Protein AF-A0AAN7NC12-F1 (afdb_monomer)

Organism: Mycteria americana (NCBI:txid33587)

Sequence (97 aa):
MEHIGESAWN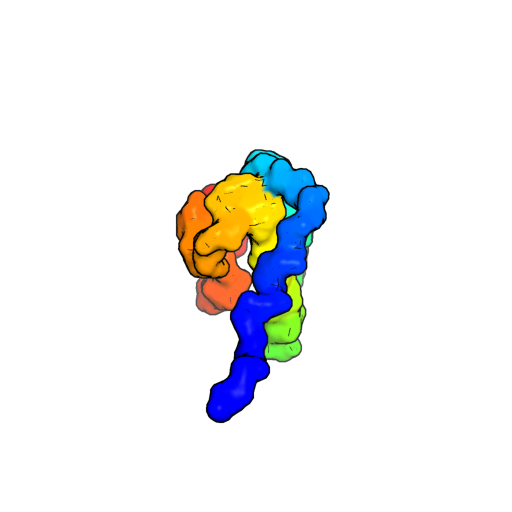REGERKSRSREVVLPLYSALVRPHLENDVQFWAPQYKREVDMLESVQQRAMEMIKGLVHLSHEERLRELGLFSLEKRRLRGESYQCI

Foldseek 3Di:
DDDDDPPPPPPPDDLQQDACVVLLVVLCVVVLCVLVPDPPCLDPVNVVVLVVNLVVVQVSLCSHPPRVPPDSVVSCVVQVHDRSVVCSVVVDSDDPD

Mean predicted aligned error: 11.11 Å

Solvent-accessible surface area (backbone atoms only — not comparable to full-atom values): 6179 Å² total; per-residue (Å²): 133,84,91,82,75,99,73,81,80,84,74,87,67,86,72,79,60,38,54,61,84,58,49,51,57,52,51,47,68,62,48,45,64,56,67,74,69,36,78,60,62,65,36,83,89,32,51,68,59,50,55,51,51,46,53,50,51,52,56,52,49,50,38,22,67,92,35,63,86,48,53,74,69,53,44,27,59,79,66,66,49,79,56,65,69,59,38,52,79,63,70,63,86,76,80,94,114

Nearest PDB structures (foldseek):
  1uk5-assembly1_A  TM=3.989E-01  e=9.789E+00  Mus musculus

Secondary structure (DSSP, 8-state):
-----S-S----S---PBPHHHHHHHHHHHHHHHHHH-GGGGSGGGHHHHHHHHHHHHHHHHTBTTTTTS-HHHHHHHTTPPPHHHHHHHT--S---

pLDDT: mean 71.87, std 16.96, range [32.97, 89.75]

Radius of gyration: 15.78 Å; Cα contacts (8 Å, |Δi|>4): 56; c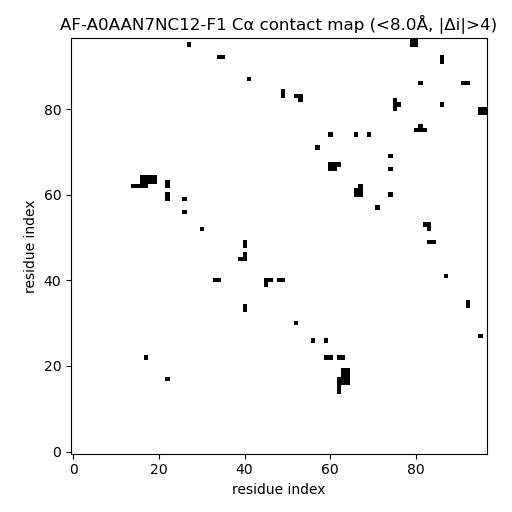hains: 1; bounding box: 38×31×44 Å

Structure (mmCIF, N/CA/C/O backbone):
data_AF-A0AAN7NC12-F1
#
_entry.id   AF-A0AAN7NC12-F1
#
loop_
_atom_site.group_PDB
_atom_site.id
_atom_site.type_symbol
_atom_site.label_atom_id
_atom_site.label_alt_id
_atom_site.label_comp_id
_atom_site.label_asym_id
_atom_site.label_entity_id
_atom_site.label_seq_id
_atom_site.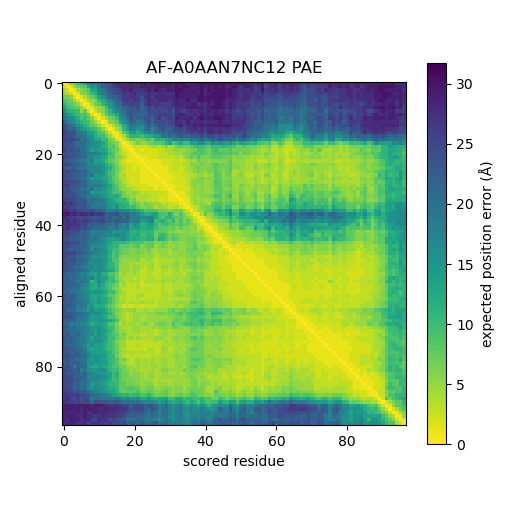pdbx_PDB_ins_code
_atom_site.Cartn_x
_atom_site.Cartn_y
_atom_site.Cartn_z
_atom_site.occupancy
_atom_site.B_iso_or_equiv
_atom_site.auth_seq_id
_atom_site.auth_comp_id
_atom_site.auth_asym_id
_atom_site.auth_atom_id
_atom_site.pdbx_PDB_model_num
ATOM 1 N N . MET A 1 1 ? 22.168 18.731 25.652 1.00 35.72 1 MET A N 1
ATOM 2 C CA . MET A 1 1 ? 22.283 18.497 24.198 1.00 35.72 1 MET A CA 1
ATOM 3 C C . MET A 1 1 ? 20.876 18.386 23.664 1.00 35.72 1 MET A C 1
ATOM 5 O O . MET A 1 1 ? 20.054 17.736 24.292 1.00 35.72 1 MET A O 1
ATOM 9 N N . GLU A 1 2 ? 20.596 19.189 22.653 1.00 32.97 2 GLU A N 1
ATOM 10 C CA . GLU A 1 2 ? 19.294 19.774 22.348 1.00 32.97 2 GLU A CA 1
ATOM 11 C C . GLU A 1 2 ? 18.219 18.766 21.926 1.00 32.97 2 GLU A C 1
ATOM 13 O O . GLU A 1 2 ? 18.469 17.796 21.216 1.00 32.97 2 GLU A O 1
ATOM 18 N N . HIS A 1 3 ? 17.002 19.064 22.383 1.00 39.00 3 HIS A N 1
ATOM 19 C CA . HIS A 1 3 ? 15.739 18.488 21.952 1.00 39.00 3 HIS A CA 1
ATOM 20 C C . HIS A 1 3 ? 15.464 18.834 20.488 1.00 39.00 3 HIS A C 1
ATOM 22 O O . HIS A 1 3 ? 15.347 20.014 20.163 1.00 39.00 3 HIS A O 1
ATOM 28 N N . ILE A 1 4 ? 15.248 17.830 19.634 1.00 41.53 4 ILE A N 1
ATOM 29 C CA . ILE A 1 4 ? 14.560 18.019 18.352 1.00 41.53 4 ILE A CA 1
ATOM 30 C C . ILE A 1 4 ? 13.664 16.801 18.069 1.00 41.53 4 ILE A C 1
ATOM 32 O O . ILE A 1 4 ? 14.124 15.777 17.577 1.00 41.53 4 ILE A O 1
ATOM 36 N N . GLY A 1 5 ? 12.362 16.950 18.340 1.00 36.66 5 GLY A N 1
ATOM 37 C CA . GLY A 1 5 ? 11.368 16.576 17.330 1.00 36.66 5 GLY A CA 1
ATOM 38 C C . GLY A 1 5 ? 10.470 15.350 17.518 1.00 36.66 5 GLY A C 1
ATOM 39 O O . GLY A 1 5 ? 10.043 14.807 16.505 1.00 36.66 5 GLY A O 1
ATOM 40 N N . GLU A 1 6 ? 10.059 14.955 18.727 1.00 39.53 6 GLU A N 1
ATOM 41 C CA . GLU A 1 6 ? 8.872 14.081 18.917 1.00 39.53 6 GLU A CA 1
ATOM 42 C C . GLU A 1 6 ? 7.532 14.834 18.707 1.00 39.53 6 GLU A C 1
ATOM 44 O O . GLU A 1 6 ? 6.539 14.605 19.390 1.00 39.53 6 GLU A O 1
ATOM 49 N N . SER A 1 7 ? 7.478 15.776 17.761 1.00 39.03 7 SER A N 1
ATOM 50 C CA . SER A 1 7 ? 6.382 16.750 17.634 1.00 39.03 7 SER A CA 1
ATOM 51 C C . SER A 1 7 ? 5.782 16.865 16.226 1.00 39.03 7 SER A C 1
ATOM 53 O O . SER A 1 7 ? 5.206 17.894 15.883 1.00 39.03 7 SER A O 1
ATOM 55 N N . ALA A 1 8 ? 5.842 15.802 15.414 1.00 38.59 8 ALA A N 1
ATOM 56 C CA . ALA A 1 8 ? 5.197 15.775 14.090 1.00 38.59 8 ALA A CA 1
ATOM 57 C C . ALA A 1 8 ? 3.957 14.862 13.978 1.00 38.59 8 ALA A C 1
ATOM 59 O O . ALA A 1 8 ? 3.317 14.850 12.926 1.00 38.59 8 ALA A O 1
ATOM 60 N N . TRP A 1 9 ? 3.574 14.134 15.035 1.00 41.91 9 TRP A N 1
ATOM 61 C CA . TRP A 1 9 ? 2.394 13.250 15.005 1.00 41.91 9 TRP A CA 1
ATOM 62 C C . TRP A 1 9 ? 1.094 13.894 15.508 1.00 41.91 9 TRP A C 1
ATOM 64 O O . TRP A 1 9 ? 0.022 13.321 15.330 1.00 41.91 9 TRP A O 1
ATOM 74 N N . ASN A 1 10 ? 1.136 15.132 16.010 1.00 44.50 10 ASN A N 1
ATOM 75 C CA . ASN A 1 10 ? -0.074 15.876 16.367 1.00 44.50 10 ASN A CA 1
ATOM 76 C C . ASN A 1 10 ? -0.689 16.573 15.147 1.00 44.50 10 ASN A C 1
ATOM 78 O O . ASN A 1 10 ? -0.681 17.795 15.018 1.00 44.50 10 ASN A O 1
ATOM 82 N N . ARG A 1 11 ? -1.278 15.768 14.259 1.00 43.41 11 ARG A N 1
ATOM 83 C CA . ARG A 1 11 ? -2.372 16.211 13.384 1.00 43.41 11 ARG A CA 1
ATOM 84 C C . ARG A 1 11 ? -3.637 15.405 13.689 1.00 43.41 11 ARG A C 1
ATOM 86 O O . ARG A 1 11 ? -4.315 14.929 12.781 1.00 43.41 11 ARG A O 1
ATOM 93 N N . GLU A 1 12 ? -3.925 15.250 14.980 1.00 46.97 12 GLU A N 1
ATOM 94 C CA . GLU A 1 12 ? -5.250 14.886 15.475 1.00 46.97 12 GLU A CA 1
ATOM 95 C C . GLU A 1 12 ? -6.154 16.105 15.254 1.00 46.97 12 GLU A C 1
ATOM 97 O O . GLU A 1 12 ? -6.114 17.099 15.973 1.00 46.97 12 GLU A O 1
ATOM 102 N N . GLY A 1 13 ? -6.878 16.059 14.147 1.00 41.25 13 GLY A N 1
ATOM 103 C CA . GLY A 1 13 ? -7.796 17.091 13.696 1.00 41.25 13 GLY A CA 1
ATOM 104 C C . GLY A 1 13 ? -8.815 16.428 12.790 1.00 41.25 13 GLY A C 1
ATOM 105 O O . GLY A 1 13 ? -8.728 16.538 1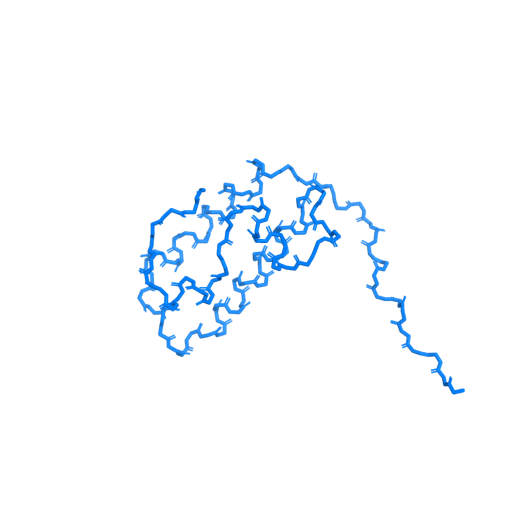1.571 1.00 41.25 13 GLY A O 1
ATOM 106 N N . GLU A 1 14 ? -9.688 15.629 13.402 1.00 45.06 14 GLU A N 1
ATOM 107 C CA . GLU A 1 14 ? -11.019 15.274 12.904 1.00 45.06 14 GLU A CA 1
ATOM 108 C C . GLU A 1 14 ? -11.107 14.936 11.401 1.00 45.06 14 GLU A C 1
ATOM 110 O O . GLU A 1 14 ? -11.953 15.433 10.657 1.00 45.06 14 GLU A O 1
ATOM 115 N N . ARG A 1 15 ? -10.250 14.033 10.910 1.00 54.03 15 ARG A N 1
ATOM 116 C CA . ARG A 1 15 ? -10.469 13.419 9.594 1.00 54.03 15 ARG A CA 1
ATOM 117 C C . ARG A 1 15 ? -11.403 12.231 9.795 1.00 54.03 15 ARG A C 1
ATOM 119 O O . ARG A 1 15 ? -10.935 11.144 10.107 1.00 54.03 15 ARG A O 1
ATOM 126 N N . LYS A 1 16 ? -12.717 12.458 9.657 1.00 51.84 16 LYS A N 1
ATOM 127 C CA . LYS A 1 16 ? -13.791 11.443 9.736 1.00 51.84 16 LYS A CA 1
ATOM 128 C C . LYS A 1 16 ? -13.301 10.089 9.191 1.00 51.84 16 LYS A C 1
ATOM 130 O O . LYS A 1 16 ? -13.155 9.931 7.978 1.00 51.84 16 LYS A O 1
ATOM 135 N N . SER A 1 17 ? -13.000 9.145 10.085 1.00 64.50 17 SER A N 1
ATOM 136 C CA . SER A 1 17 ? -12.499 7.822 9.705 1.00 64.50 17 SER A CA 1
ATOM 137 C C . SER A 1 17 ? -13.557 7.125 8.853 1.00 64.50 17 SER A C 1
ATOM 139 O O . SER A 1 17 ? -14.708 7.011 9.284 1.00 64.50 17 SER A O 1
ATOM 141 N N . ARG A 1 18 ? -13.198 6.687 7.647 1.00 79.31 18 ARG A N 1
ATOM 142 C CA . ARG A 1 18 ? -14.116 6.014 6.717 1.00 79.31 18 ARG A CA 1
ATOM 143 C C . ARG A 1 18 ? -14.043 4.502 6.933 1.00 79.31 18 ARG A C 1
ATOM 145 O O . ARG A 1 18 ? -13.021 3.986 7.382 1.00 79.31 18 ARG A O 1
ATOM 152 N N . SER A 1 19 ? -15.137 3.791 6.671 1.00 82.62 19 SER A N 1
ATOM 153 C CA . SER A 1 19 ? -15.145 2.331 6.799 1.00 82.62 19 SER A CA 1
ATOM 154 C C . SER A 1 19 ? -14.340 1.684 5.666 1.00 82.62 19 SER A C 1
ATOM 156 O O . SER A 1 19 ? -14.218 2.252 4.572 1.00 82.62 19 SER A O 1
ATOM 158 N N . ARG A 1 20 ? -13.784 0.492 5.918 1.00 84.50 20 ARG A N 1
ATOM 159 C CA . ARG A 1 20 ? -13.009 -0.260 4.913 1.00 84.50 20 ARG A CA 1
ATOM 160 C C . ARG A 1 20 ? -13.846 -0.543 3.662 1.00 84.50 20 ARG A C 1
ATOM 162 O O . ARG A 1 20 ? -13.331 -0.467 2.554 1.00 84.50 20 ARG A O 1
ATOM 169 N N . GLU A 1 21 ? -15.147 -0.763 3.838 1.00 84.88 21 GLU A N 1
ATOM 170 C CA . GLU A 1 21 ? -16.119 -1.058 2.782 1.00 84.88 21 GLU A CA 1
ATOM 171 C C . GLU A 1 21 ? -16.337 0.121 1.829 1.00 84.88 21 GLU A C 1
ATOM 173 O O . GLU A 1 21 ? -16.826 -0.076 0.725 1.00 84.88 21 GLU A O 1
ATOM 178 N N . VAL A 1 22 ? -15.976 1.343 2.229 1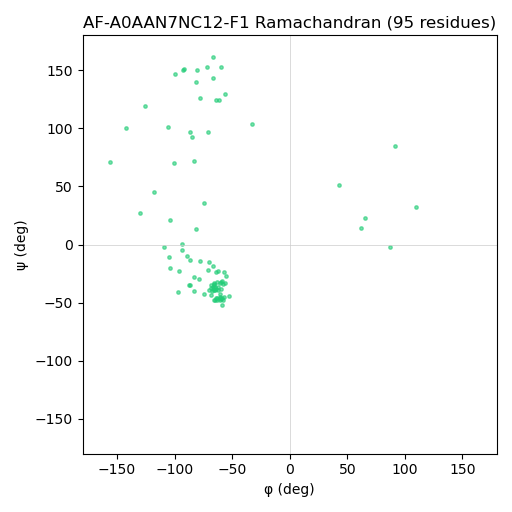.00 84.25 22 VAL A N 1
ATOM 179 C CA . VAL A 1 22 ? -16.056 2.534 1.369 1.00 84.25 22 VAL A CA 1
ATOM 180 C C . VAL A 1 22 ? -14.702 2.838 0.734 1.00 84.25 22 VAL A C 1
ATOM 182 O O . VAL A 1 22 ? -14.625 3.186 -0.442 1.00 84.25 22 VAL A O 1
ATOM 185 N N . VAL A 1 23 ? -13.621 2.708 1.506 1.00 85.38 23 VAL A N 1
ATOM 186 C CA . VAL A 1 23 ? -12.274 3.069 1.047 1.00 85.38 23 VAL A CA 1
ATOM 187 C C . VAL A 1 23 ? -11.716 2.044 0.063 1.00 85.38 23 VAL A C 1
ATOM 189 O O . VAL A 1 23 ? -11.147 2.443 -0.951 1.00 85.38 23 VAL A O 1
ATOM 192 N N . LEU A 1 24 ? -11.889 0.744 0.326 1.00 83.69 24 LEU A N 1
ATOM 193 C CA . LEU A 1 24 ? -11.326 -0.311 -0.519 1.00 83.69 24 LEU A CA 1
ATOM 194 C C . LEU A 1 24 ? -11.923 -0.325 -1.934 1.00 83.69 24 LEU A C 1
ATOM 196 O O . LEU A 1 24 ? -11.134 -0.334 -2.882 1.00 83.69 24 LEU A O 1
ATOM 200 N N . PRO A 1 25 ? -13.258 -0.263 -2.136 1.00 85.50 25 PRO A N 1
ATOM 201 C CA . PRO A 1 25 ? -13.811 -0.236 -3.488 1.00 85.50 25 PRO A CA 1
ATOM 202 C C . PRO A 1 25 ? -13.419 1.027 -4.252 1.00 85.50 25 PRO A C 1
ATOM 204 O O . PRO A 1 25 ? -13.127 0.948 -5.440 1.00 85.50 25 PRO A O 1
ATOM 207 N N . LEU A 1 26 ? -13.352 2.177 -3.572 1.00 83.56 26 LEU A N 1
ATOM 208 C CA . LEU A 1 26 ? -12.935 3.438 -4.183 1.00 83.56 26 LEU A CA 1
ATOM 209 C C . LEU A 1 26 ? -11.465 3.394 -4.620 1.00 83.56 26 LEU A C 1
ATOM 211 O O . LEU A 1 26 ? -11.147 3.754 -5.749 1.00 83.56 26 LEU A O 1
ATOM 215 N N . TYR A 1 27 ? -10.576 2.925 -3.743 1.00 82.88 27 TYR A N 1
ATOM 216 C CA . TYR A 1 27 ? -9.164 2.734 -4.066 1.00 82.88 27 TYR A CA 1
ATOM 217 C C . TYR A 1 27 ? -8.996 1.756 -5.236 1.00 82.88 27 TYR A C 1
ATOM 219 O O . TYR A 1 27 ? -8.301 2.064 -6.198 1.00 82.88 27 TYR A O 1
ATOM 227 N N . SER A 1 28 ? -9.691 0.618 -5.199 1.00 80.94 28 SER A N 1
ATOM 228 C CA . SER A 1 28 ? -9.654 -0.390 -6.262 1.00 80.94 28 SER A CA 1
ATOM 229 C C . SER A 1 28 ? -10.144 0.172 -7.603 1.00 80.94 28 SER A C 1
ATOM 231 O O . SER A 1 28 ? -9.462 0.020 -8.611 1.00 80.94 28 SER A O 1
ATOM 233 N N . ALA A 1 29 ? -11.266 0.900 -7.622 1.00 83.75 29 ALA A N 1
ATOM 234 C CA . ALA A 1 29 ? -11.813 1.508 -8.836 1.00 83.75 29 ALA A CA 1
ATOM 235 C C . ALA A 1 29 ? -10.888 2.567 -9.458 1.00 83.75 29 ALA A C 1
ATOM 237 O O . ALA A 1 29 ? -10.874 2.719 -10.676 1.00 83.75 29 ALA A O 1
ATOM 238 N N . LEU A 1 30 ? -10.119 3.286 -8.636 1.00 78.12 30 LEU A N 1
ATOM 239 C CA . LEU A 1 30 ? -9.173 4.296 -9.107 1.00 78.12 30 LEU A CA 1
ATOM 240 C C . LEU A 1 30 ? -7.838 3.687 -9.537 1.00 78.12 30 LEU A C 1
ATOM 242 O O . LEU A 1 30 ? -7.273 4.119 -10.530 1.00 78.12 30 LEU A O 1
ATOM 246 N N . VAL A 1 31 ? -7.321 2.692 -8.815 1.00 77.38 31 VAL A N 1
ATOM 247 C CA . VAL A 1 31 ? -5.977 2.146 -9.060 1.00 77.38 31 VAL A CA 1
ATOM 248 C C . VAL A 1 31 ? -5.971 1.035 -10.110 1.00 77.38 31 VAL A C 1
ATOM 250 O O . VAL A 1 31 ? -5.029 0.955 -10.896 1.00 77.38 31 VAL A O 1
ATOM 253 N N . ARG A 1 32 ? -7.017 0.201 -10.187 1.00 77.25 32 ARG A N 1
ATOM 254 C CA . ARG A 1 32 ? -7.081 -0.906 -11.160 1.00 77.25 32 ARG A CA 1
ATOM 255 C C . ARG A 1 32 ? -6.934 -0.460 -12.618 1.00 77.25 32 ARG A C 1
ATOM 257 O O . ARG A 1 32 ? -6.128 -1.079 -13.302 1.00 77.25 32 ARG A O 1
ATOM 264 N N . PRO A 1 33 ? -7.598 0.609 -13.100 1.00 74.62 33 PRO A N 1
ATOM 265 C CA . PRO A 1 33 ? -7.426 1.064 -14.481 1.00 74.62 33 PRO A CA 1
ATOM 266 C C . PRO A 1 33 ? -5.981 1.448 -14.821 1.00 74.62 33 PRO A C 1
ATOM 268 O O . PRO A 1 33 ? -5.555 1.248 -15.951 1.00 74.62 33 PRO A O 1
ATOM 271 N N . HIS A 1 34 ? -5.221 1.960 -13.848 1.00 72.31 34 HIS A N 1
ATOM 272 C CA . HIS A 1 34 ? -3.819 2.338 -14.038 1.00 72.31 34 HIS A CA 1
ATOM 273 C C . HIS A 1 34 ? -2.867 1.134 -14.013 1.00 72.31 34 HIS A C 1
ATOM 275 O O . HIS A 1 34 ? -1.841 1.156 -14.681 1.00 72.31 34 HIS A O 1
ATOM 281 N N . LEU A 1 35 ? -3.204 0.075 -13.271 1.00 68.94 35 LEU A N 1
ATOM 282 C CA . LEU A 1 35 ? -2.386 -1.142 -13.190 1.00 68.94 35 LEU A CA 1
ATOM 283 C C . LEU A 1 35 ? -2.696 -2.161 -14.298 1.00 68.94 35 LEU A C 1
ATOM 285 O O . LEU A 1 35 ? -1.800 -2.873 -14.743 1.00 68.94 35 LEU A O 1
ATOM 289 N N . GLU A 1 36 ? -3.962 -2.273 -14.712 1.00 67.81 36 GLU A N 1
ATOM 290 C CA . GLU A 1 36 ? -4.417 -3.268 -15.696 1.00 67.81 36 GLU A CA 1
ATOM 291 C C . GLU A 1 36 ? -4.186 -2.809 -17.146 1.00 67.81 36 GLU A C 1
ATOM 293 O O . GLU A 1 36 ? -4.017 -3.654 -18.022 1.00 67.81 36 GLU A O 1
ATOM 298 N N . ASN A 1 37 ? -4.171 -1.496 -17.413 1.00 61.84 37 ASN A N 1
ATOM 299 C CA . ASN A 1 37 ? -4.195 -0.966 -18.782 1.00 61.84 37 ASN A CA 1
ATOM 300 C C . ASN A 1 37 ? -2.833 -0.442 -19.281 1.00 61.84 37 ASN A C 1
ATOM 302 O O . ASN A 1 37 ? -2.612 -0.381 -20.488 1.00 61.84 37 ASN A O 1
ATOM 306 N N . ASP A 1 38 ? -1.892 -0.114 -18.386 1.00 62.88 38 ASP A N 1
ATOM 307 C CA . ASP A 1 38 ? -0.605 0.469 -18.779 1.00 62.88 38 ASP A CA 1
ATOM 308 C C . ASP A 1 38 ? 0.559 -0.523 -18.673 1.00 62.88 38 ASP A C 1
ATOM 310 O O . ASP A 1 38 ? 1.173 -0.709 -17.623 1.00 62.88 38 ASP A O 1
ATOM 314 N N . VAL A 1 39 ? 0.959 -1.083 -19.822 1.00 60.12 39 VAL A N 1
ATOM 315 C CA . VAL A 1 39 ? 2.243 -1.800 -19.974 1.00 60.12 39 VAL A CA 1
ATOM 316 C C . VAL A 1 39 ? 3.441 -0.906 -19.608 1.00 60.12 39 VAL A C 1
ATOM 318 O O . VAL A 1 39 ? 4.501 -1.401 -19.228 1.00 60.12 39 VAL A O 1
ATOM 321 N N . GLN A 1 40 ? 3.262 0.418 -19.686 1.00 61.75 40 GLN A N 1
ATOM 322 C CA . GLN A 1 40 ? 4.238 1.412 -19.251 1.00 61.75 40 GLN A CA 1
ATOM 323 C C . GLN A 1 40 ? 4.479 1.348 -17.741 1.00 61.75 40 GLN A C 1
ATOM 325 O O . GLN A 1 40 ? 5.628 1.406 -17.325 1.00 61.75 40 GLN A O 1
ATOM 330 N N . PHE A 1 41 ? 3.453 1.119 -16.919 1.00 62.09 41 PHE A N 1
ATOM 331 C CA . PHE A 1 41 ? 3.581 1.132 -15.456 1.00 62.09 41 PHE A CA 1
ATOM 332 C C . PHE A 1 41 ? 4.541 0.060 -14.912 1.00 62.09 41 PHE A C 1
ATOM 334 O O . PHE A 1 41 ? 5.107 0.186 -13.827 1.00 62.09 41 PHE A O 1
ATOM 341 N N . TRP A 1 42 ? 4.759 -1.000 -15.690 1.00 67.06 42 TRP A N 1
ATOM 342 C CA . TRP A 1 42 ? 5.665 -2.089 -15.341 1.00 67.06 42 TRP A CA 1
ATOM 343 C C . TRP A 1 42 ? 7.107 -1.869 -15.807 1.00 67.06 42 TRP A C 1
ATOM 345 O O . TRP A 1 42 ? 8.009 -2.608 -15.397 1.00 67.06 42 TRP A O 1
ATOM 355 N N . ALA A 1 43 ? 7.345 -0.852 -16.633 1.00 72.81 43 ALA A N 1
ATOM 356 C CA . ALA A 1 43 ? 8.662 -0.559 -17.158 1.00 72.81 43 ALA A CA 1
ATOM 357 C C . ALA A 1 43 ? 9.500 0.239 -16.128 1.00 72.81 43 ALA A C 1
ATOM 359 O O . ALA A 1 43 ? 8.970 1.129 -15.457 1.00 72.81 43 ALA A O 1
ATOM 360 N N . PRO A 1 44 ? 10.811 -0.045 -15.976 1.00 69.69 44 PRO A N 1
ATOM 361 C CA . PRO A 1 44 ? 11.649 0.540 -14.919 1.00 69.69 44 PRO A CA 1
ATOM 362 C C . PRO A 1 44 ? 11.662 2.074 -14.873 1.00 69.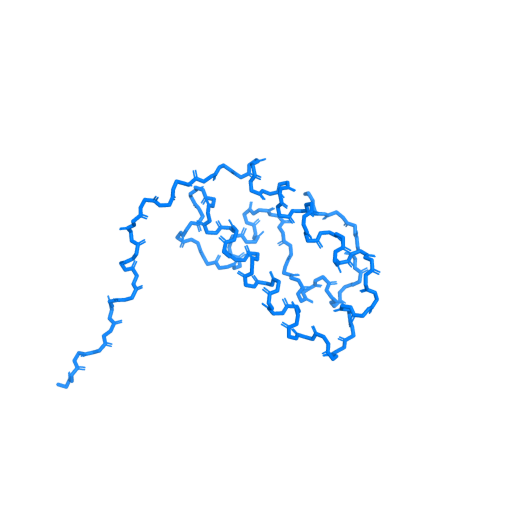69 44 PRO A C 1
ATOM 364 O O . PRO A 1 44 ? 11.888 2.662 -13.817 1.00 69.69 44 PRO A O 1
ATOM 367 N N . GLN A 1 45 ? 11.420 2.722 -16.013 1.00 76.00 45 GLN A N 1
ATOM 368 C CA . GLN A 1 45 ? 11.398 4.173 -16.150 1.00 76.00 45 GLN A CA 1
ATOM 369 C C . GLN A 1 45 ? 10.201 4.851 -15.461 1.00 76.00 45 GLN A C 1
ATOM 371 O O . GLN A 1 45 ? 10.274 6.053 -15.229 1.00 76.00 45 GLN A O 1
ATOM 376 N N . TYR A 1 46 ? 9.159 4.100 -15.079 1.00 73.38 46 TYR A N 1
ATOM 377 C CA . TYR A 1 46 ? 7.963 4.625 -14.402 1.00 73.38 46 TYR A CA 1
ATOM 378 C C . TYR A 1 46 ? 7.919 4.318 -12.896 1.00 73.38 46 TYR A C 1
ATOM 380 O O . TYR A 1 46 ? 6.869 4.328 -12.252 1.00 73.38 46 TYR A O 1
ATOM 388 N N . LYS A 1 47 ? 9.079 4.029 -12.292 1.00 77.69 47 LYS A N 1
ATOM 389 C CA . LYS A 1 47 ? 9.185 3.761 -10.849 1.00 77.69 47 LYS A CA 1
ATOM 390 C C . LYS A 1 47 ? 8.631 4.912 -9.996 1.00 77.69 47 LYS A C 1
ATOM 392 O O . LYS A 1 47 ? 8.059 4.678 -8.938 1.00 77.69 47 LYS A O 1
ATOM 397 N N . ARG A 1 48 ? 8.768 6.158 -10.459 1.00 81.25 48 ARG A N 1
ATOM 398 C CA . ARG A 1 48 ? 8.295 7.339 -9.725 1.00 81.25 48 ARG A CA 1
ATOM 399 C C . ARG A 1 48 ? 6.769 7.379 -9.628 1.00 81.25 48 ARG A C 1
ATOM 401 O O . ARG A 1 48 ? 6.225 7.807 -8.613 1.00 81.25 48 ARG A O 1
ATOM 408 N N . GLU A 1 49 ? 6.086 6.939 -10.672 1.00 79.69 49 GLU A N 1
ATOM 409 C CA . GLU A 1 49 ? 4.636 6.831 -10.743 1.00 79.69 49 GLU A CA 1
ATOM 410 C C . GLU A 1 49 ? 4.138 5.708 -9.822 1.00 79.69 49 GLU A C 1
ATOM 412 O O . GLU A 1 49 ? 3.151 5.899 -9.110 1.00 79.69 49 GLU A O 1
ATOM 417 N N . VAL A 1 50 ? 4.869 4.586 -9.754 1.00 78.94 50 VAL A N 1
ATOM 418 C CA . VAL A 1 50 ? 4.632 3.500 -8.782 1.00 78.94 50 VAL A CA 1
ATOM 419 C C . VAL A 1 50 ? 4.739 4.028 -7.349 1.00 78.94 50 VAL A C 1
ATOM 421 O O . VAL A 1 50 ? 3.789 3.884 -6.580 1.00 78.94 50 VAL A O 1
ATOM 424 N N . ASP A 1 51 ? 5.832 4.718 -7.012 1.00 83.88 51 ASP A N 1
ATOM 425 C CA . ASP A 1 51 ? 6.048 5.300 -5.679 1.00 83.88 51 ASP A CA 1
ATOM 426 C C . ASP A 1 51 ? 4.949 6.322 -5.320 1.00 83.88 51 ASP A C 1
ATOM 428 O O . ASP A 1 51 ? 4.465 6.390 -4.184 1.00 83.88 51 ASP A O 1
ATOM 432 N N . MET A 1 52 ? 4.503 7.114 -6.302 1.00 84.62 52 MET A N 1
ATOM 433 C CA . MET A 1 52 ? 3.406 8.062 -6.119 1.00 84.62 52 MET A CA 1
ATOM 434 C C . MET A 1 52 ? 2.088 7.341 -5.809 1.00 84.62 52 MET A C 1
ATOM 436 O O . MET A 1 52 ? 1.400 7.731 -4.860 1.00 84.62 52 MET A O 1
ATOM 440 N N . LEU A 1 53 ? 1.739 6.287 -6.551 1.00 83.56 53 LEU A N 1
ATOM 441 C CA . LEU A 1 53 ? 0.537 5.494 -6.278 1.00 83.56 53 LEU A CA 1
ATOM 442 C C . LEU A 1 53 ? 0.622 4.748 -4.938 1.00 83.56 53 LEU A C 1
ATOM 444 O O . LEU A 1 53 ? -0.388 4.646 -4.240 1.00 83.56 53 LEU A O 1
ATOM 448 N N . GLU A 1 54 ? 1.808 4.300 -4.529 1.00 86.25 54 GLU A N 1
ATOM 449 C CA . GLU A 1 54 ? 2.035 3.655 -3.230 1.00 86.25 54 GLU A CA 1
ATOM 450 C C . GLU A 1 54 ? 1.776 4.648 -2.079 1.00 86.25 54 GLU A C 1
ATOM 452 O O . GLU A 1 54 ? 1.108 4.329 -1.094 1.00 86.25 54 GLU A O 1
ATOM 457 N N . SER A 1 55 ? 2.170 5.915 -2.248 1.00 86.56 55 SER A N 1
ATOM 458 C CA . SER A 1 55 ? 1.856 6.972 -1.276 1.00 86.56 55 SER A CA 1
ATOM 459 C C . SER A 1 55 ? 0.349 7.272 -1.176 1.00 86.56 55 SER A C 1
ATOM 461 O O . SER A 1 55 ? -0.170 7.565 -0.093 1.00 86.56 55 SER A O 1
ATOM 463 N N . VAL A 1 56 ? -0.380 7.181 -2.296 1.00 85.81 56 VAL A N 1
ATOM 464 C CA . VAL A 1 56 ? -1.845 7.328 -2.331 1.00 85.81 56 VAL A CA 1
ATOM 465 C C . VAL A 1 56 ? -2.506 6.147 -1.627 1.00 85.81 56 VAL A C 1
ATOM 467 O O . VAL A 1 56 ? -3.411 6.344 -0.816 1.00 85.81 56 VAL A O 1
ATOM 470 N N . GLN A 1 57 ? -2.017 4.936 -1.886 1.00 85.38 57 GLN A N 1
ATOM 471 C CA . GLN A 1 57 ? -2.449 3.709 -1.232 1.00 85.38 57 GLN A CA 1
ATOM 472 C C . GLN A 1 57 ? -2.275 3.792 0.294 1.00 85.38 57 GLN A C 1
ATOM 474 O O . GLN A 1 57 ? -3.225 3.537 1.036 1.00 85.38 57 GLN A O 1
ATOM 479 N N . GLN A 1 58 ? -1.112 4.236 0.774 1.00 87.12 58 GLN A N 1
ATOM 480 C CA . GLN A 1 58 ? -0.849 4.408 2.204 1.00 87.12 58 GLN A CA 1
ATOM 481 C C . GLN A 1 58 ? -1.808 5.417 2.850 1.00 87.12 58 GLN A C 1
ATOM 483 O O . GLN A 1 58 ? -2.427 5.116 3.873 1.00 87.12 58 GLN A O 1
ATOM 488 N N . ARG A 1 59 ? -1.996 6.587 2.225 1.00 86.94 59 ARG A N 1
ATOM 489 C CA . ARG A 1 59 ? -2.935 7.615 2.707 1.00 86.94 59 ARG A CA 1
ATOM 490 C C . ARG A 1 59 ? -4.378 7.124 2.721 1.00 86.94 59 ARG A C 1
ATOM 492 O O . ARG A 1 59 ? -5.130 7.487 3.620 1.00 86.94 59 ARG A O 1
ATOM 499 N N . ALA A 1 60 ? -4.778 6.307 1.747 1.00 85.31 60 ALA A N 1
ATOM 500 C CA . ALA A 1 60 ? -6.104 5.703 1.726 1.00 85.31 60 ALA A CA 1
ATOM 501 C C . ALA A 1 60 ? -6.311 4.777 2.929 1.00 85.31 60 ALA A C 1
ATOM 503 O O . ALA A 1 60 ? -7.317 4.904 3.625 1.00 85.31 60 ALA A O 1
ATOM 504 N N . MET A 1 61 ? -5.337 3.917 3.233 1.00 86.56 61 MET A N 1
ATOM 505 C CA . MET A 1 61 ? -5.410 3.024 4.392 1.00 86.56 61 MET A CA 1
ATOM 506 C C . MET A 1 61 ? -5.402 3.773 5.727 1.00 86.56 61 MET A C 1
ATOM 508 O O . MET A 1 61 ? -6.087 3.359 6.654 1.00 86.56 61 MET A O 1
ATOM 512 N N . GLU A 1 62 ? -4.709 4.910 5.822 1.00 85.62 62 GLU A N 1
ATOM 513 C CA . GLU A 1 62 ? -4.748 5.777 7.013 1.00 85.62 62 GLU A CA 1
ATOM 514 C C . GLU A 1 62 ? -6.131 6.372 7.283 1.00 85.62 62 GLU A C 1
ATOM 516 O O . GLU A 1 62 ? -6.443 6.721 8.421 1.00 85.62 62 GLU A O 1
ATOM 521 N N . MET A 1 63 ? -6.980 6.483 6.257 1.00 83.88 63 MET A N 1
ATOM 522 C CA . MET A 1 63 ? -8.363 6.928 6.431 1.00 83.88 63 MET A CA 1
ATOM 523 C C . MET A 1 63 ? -9.280 5.834 6.983 1.00 83.88 63 MET A C 1
ATOM 525 O O . MET A 1 63 ? -10.396 6.154 7.403 1.00 83.88 63 MET A O 1
ATOM 529 N N . ILE A 1 64 ? -8.852 4.567 6.972 1.00 86.19 64 ILE A N 1
ATOM 530 C CA . ILE A 1 64 ? -9.650 3.447 7.470 1.00 86.19 64 ILE A CA 1
ATOM 531 C C . ILE A 1 64 ? -9.581 3.427 8.996 1.00 86.19 64 ILE A C 1
ATOM 533 O O . ILE A 1 64 ? -8.506 3.397 9.603 1.00 86.19 64 ILE A O 1
ATOM 537 N N . LYS A 1 65 ? -10.756 3.428 9.633 1.00 85.75 65 LYS A N 1
ATOM 538 C CA . LYS A 1 65 ? -10.855 3.345 11.094 1.00 85.75 65 LYS A CA 1
ATOM 539 C C . LYS A 1 65 ? -10.134 2.093 11.603 1.00 85.75 65 LYS A C 1
ATOM 541 O O . LYS A 1 65 ? -10.400 0.996 11.128 1.00 85.75 65 LYS A O 1
ATOM 546 N N . GLY A 1 66 ? -9.261 2.265 12.593 1.00 85.62 66 GLY A N 1
ATOM 547 C CA . GLY A 1 66 ? -8.533 1.157 13.214 1.00 85.62 66 GLY A CA 1
ATOM 548 C C . GLY A 1 66 ? -7.229 0.768 12.518 1.00 85.62 66 GLY A C 1
ATOM 549 O O . GLY A 1 66 ? -6.529 -0.074 13.053 1.00 85.62 66 GLY A O 1
ATOM 550 N N . LEU A 1 67 ? -6.851 1.397 11.398 1.00 87.06 67 LEU A N 1
ATOM 551 C CA . LEU A 1 67 ? -5.583 1.094 10.715 1.00 87.06 67 LEU A CA 1
ATOM 552 C C . LEU A 1 67 ? -4.493 2.153 10.920 1.00 87.06 67 LEU A C 1
ATOM 554 O O . LEU A 1 67 ? -3.335 1.917 10.585 1.00 87.06 67 LEU A O 1
ATOM 558 N N . VAL A 1 68 ? -4.829 3.315 11.490 1.00 85.00 68 VAL A N 1
ATOM 559 C CA . VAL A 1 68 ? -3.897 4.451 11.631 1.00 85.00 68 VAL A CA 1
ATOM 560 C C . VAL A 1 68 ? -2.635 4.115 12.439 1.00 85.00 68 VAL A C 1
ATOM 562 O O . VAL A 1 68 ? -1.569 4.636 12.137 1.00 85.00 68 VAL A O 1
ATOM 565 N N . HIS A 1 69 ? -2.727 3.207 13.412 1.00 85.50 69 HIS A N 1
ATOM 566 C CA . HIS A 1 69 ? -1.610 2.828 14.285 1.00 85.50 69 HIS A CA 1
ATOM 567 C C . HIS A 1 69 ? -0.729 1.709 13.711 1.00 85.50 69 HIS A C 1
ATOM 569 O O . HIS A 1 69 ? 0.355 1.464 14.229 1.00 85.50 69 HIS A O 1
ATOM 575 N N . LEU A 1 70 ? -1.187 1.028 12.659 1.00 88.81 70 LEU A N 1
ATOM 576 C CA . LEU A 1 70 ? -0.449 -0.060 12.025 1.00 88.81 70 LEU A CA 1
ATOM 577 C C . LEU A 1 70 ? 0.615 0.493 11.074 1.00 88.81 70 LEU A C 1
ATOM 579 O O . LEU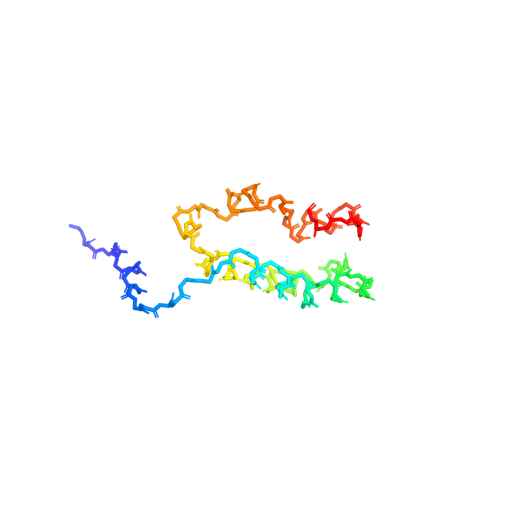 A 1 70 ? 0.422 1.544 10.457 1.00 88.81 70 LEU A O 1
ATOM 583 N N . SER A 1 71 ? 1.718 -0.233 10.905 1.00 89.50 71 SER A N 1
ATOM 584 C CA . SER A 1 71 ? 2.700 0.058 9.856 1.00 89.50 71 SER A CA 1
ATOM 585 C C . SER A 1 71 ? 2.114 -0.182 8.459 1.00 89.50 71 SER A C 1
ATOM 587 O O . SER A 1 71 ? 1.126 -0.896 8.292 1.00 89.50 71 SER A O 1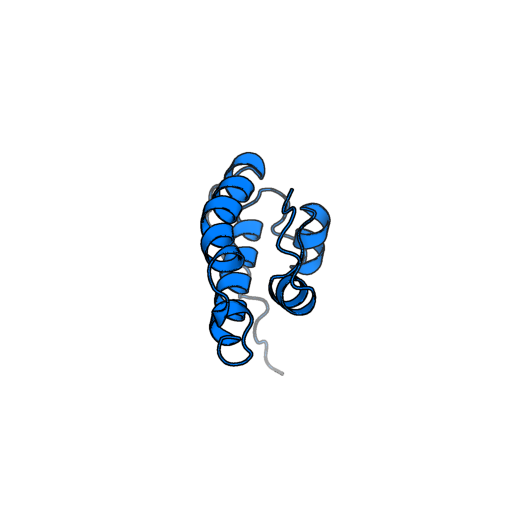
ATOM 589 N N . HIS A 1 72 ? 2.736 0.386 7.421 1.00 84.94 72 HIS A N 1
ATOM 590 C CA . HIS A 1 72 ? 2.287 0.200 6.035 1.00 84.94 72 HIS A CA 1
ATOM 591 C C . HIS A 1 72 ? 2.139 -1.285 5.656 1.00 84.94 72 HIS A C 1
ATOM 593 O O . HIS A 1 72 ? 1.118 -1.679 5.095 1.00 84.94 72 HIS A O 1
ATOM 599 N N . GLU A 1 73 ? 3.112 -2.123 6.020 1.00 86.81 73 GLU A N 1
ATOM 600 C CA . GLU A 1 73 ? 3.048 -3.554 5.725 1.00 86.81 73 GLU A CA 1
ATOM 601 C C . GLU A 1 73 ? 1.959 -4.295 6.509 1.00 86.81 73 GLU A C 1
ATOM 603 O O . GLU A 1 73 ? 1.334 -5.210 5.978 1.00 86.81 73 GLU A O 1
ATOM 608 N N . GLU A 1 74 ? 1.723 -3.926 7.769 1.00 89.75 74 GLU A N 1
ATOM 609 C CA . GLU A 1 74 ? 0.654 -4.522 8.577 1.00 89.75 74 GLU A CA 1
ATOM 610 C C . GLU A 1 74 ? -0.721 -4.148 8.034 1.00 89.75 74 GLU A C 1
ATOM 612 O O . GLU A 1 74 ? -1.582 -5.016 7.937 1.00 89.75 74 GLU A O 1
ATOM 617 N N . ARG A 1 75 ? -0.910 -2.899 7.586 1.00 89.69 75 ARG A N 1
ATOM 618 C CA . ARG A 1 75 ? -2.149 -2.470 6.917 1.00 89.69 75 ARG A CA 1
ATOM 619 C C . ARG A 1 75 ? -2.398 -3.268 5.637 1.00 89.69 75 ARG A C 1
ATOM 621 O O . ARG A 1 75 ? -3.525 -3.685 5.394 1.00 89.69 75 ARG A O 1
ATOM 628 N N . LEU A 1 76 ? -1.355 -3.504 4.837 1.00 87.94 76 LEU A N 1
ATOM 629 C CA . LEU A 1 76 ? -1.441 -4.342 3.638 1.00 87.94 76 LEU A CA 1
ATOM 630 C C . LEU A 1 76 ? -1.864 -5.775 3.981 1.00 87.94 76 LEU A C 1
ATOM 632 O O . LEU A 1 76 ? -2.762 -6.310 3.335 1.00 87.94 76 LEU A O 1
ATOM 636 N N . ARG A 1 77 ? -1.264 -6.373 5.018 1.00 89.00 77 ARG A N 1
ATOM 637 C CA . ARG A 1 77 ? -1.611 -7.723 5.492 1.00 89.00 77 ARG A CA 1
ATOM 638 C C . ARG A 1 77 ? -3.051 -7.809 6.002 1.00 89.00 77 ARG A C 1
ATOM 640 O O . ARG A 1 77 ? -3.772 -8.706 5.580 1.00 89.00 77 ARG A O 1
ATOM 647 N N . GLU A 1 78 ? -3.473 -6.864 6.839 1.00 88.69 78 GLU A N 1
ATOM 648 C CA . GLU A 1 78 ? -4.827 -6.802 7.413 1.00 88.69 78 GLU A CA 1
ATOM 649 C C . GLU A 1 78 ? -5.912 -6.670 6.332 1.00 88.69 78 GLU A C 1
ATOM 651 O O . GLU A 1 78 ? -7.019 -7.188 6.467 1.00 88.69 78 GLU A O 1
ATOM 656 N N . LEU A 1 79 ? -5.583 -5.987 5.233 1.00 85.81 79 LEU A N 1
ATOM 657 C CA . LEU A 1 79 ? -6.485 -5.762 4.105 1.00 85.81 79 LEU A CA 1
ATOM 658 C C . LEU A 1 79 ? -6.347 -6.799 2.979 1.00 85.81 79 LEU A C 1
ATOM 660 O O . LEU A 1 79 ? -7.029 -6.660 1.968 1.00 85.81 79 LEU A O 1
ATOM 664 N N . GLY A 1 80 ? -5.465 -7.798 3.109 1.00 86.50 80 GLY A N 1
ATOM 665 C CA . GLY A 1 80 ? -5.225 -8.794 2.056 1.00 86.50 80 GLY A CA 1
ATOM 666 C C . GLY A 1 80 ? -4.603 -8.219 0.775 1.00 86.50 80 GLY A C 1
ATOM 667 O O . GLY A 1 80 ? -4.742 -8.791 -0.303 1.00 86.50 80 GLY A O 1
ATOM 668 N N . LEU A 1 81 ? -3.9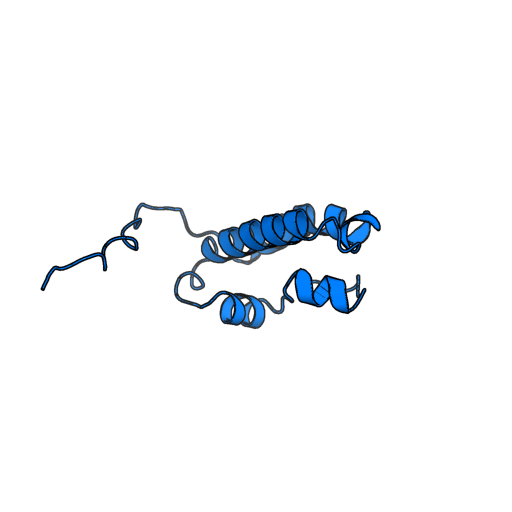20 -7.074 0.860 1.00 83.69 81 LEU A N 1
ATOM 669 C CA . LEU A 1 81 ? -3.362 -6.355 -0.284 1.00 83.69 81 LEU A CA 1
ATOM 670 C C . LEU A 1 81 ? -1.859 -6.617 -0.454 1.00 83.69 81 LEU A C 1
ATOM 672 O O . LEU A 1 81 ? -1.100 -6.695 0.508 1.00 83.69 81 LEU A O 1
ATOM 676 N N . PHE A 1 82 ? -1.396 -6.639 -1.704 1.00 82.69 82 PHE A N 1
ATOM 677 C CA . PHE A 1 82 ? 0.032 -6.534 -2.033 1.00 82.69 82 PHE A CA 1
ATOM 678 C C . PHE A 1 82 ? 0.450 -5.084 -2.304 1.00 82.69 82 PHE A C 1
ATOM 680 O O . PHE A 1 82 ? -0.360 -4.313 -2.832 1.00 82.69 82 PHE A O 1
ATOM 687 N N . SER A 1 83 ? 1.716 -4.756 -2.013 1.00 83.44 83 SER A N 1
ATOM 688 C CA . SER A 1 83 ? 2.363 -3.516 -2.466 1.00 83.44 83 SER A CA 1
ATOM 689 C C . SER A 1 83 ? 2.390 -3.435 -3.990 1.00 83.44 83 SER A C 1
ATOM 691 O O . SER A 1 83 ? 2.410 -4.466 -4.676 1.00 83.44 83 SER A O 1
ATOM 693 N N . LEU A 1 84 ? 2.402 -2.218 -4.531 1.00 81.50 84 LEU A N 1
ATOM 694 C CA . LEU A 1 84 ? 2.392 -2.011 -5.983 1.00 81.50 84 LEU A CA 1
ATOM 695 C C . LEU A 1 84 ? 3.685 -2.509 -6.620 1.00 81.50 84 LEU A C 1
ATOM 697 O O . LEU A 1 84 ? 3.644 -3.172 -7.656 1.00 81.50 84 LEU A O 1
ATOM 701 N N . GLU A 1 85 ? 4.814 -2.310 -5.943 1.00 79.94 85 GLU A N 1
ATOM 702 C CA . GLU A 1 85 ? 6.104 -2.842 -6.382 1.00 79.94 85 GLU A CA 1
ATOM 703 C C . GLU A 1 85 ? 6.116 -4.381 -6.430 1.00 79.94 85 GLU A C 1
ATOM 705 O O . GLU A 1 85 ? 6.634 -4.988 -7.369 1.00 79.94 85 GLU A O 1
ATOM 710 N N . LYS A 1 86 ? 5.480 -5.053 -5.459 1.00 79.00 86 LYS A N 1
ATOM 711 C CA . LYS A 1 86 ? 5.372 -6.520 -5.470 1.00 79.00 86 LYS A CA 1
ATOM 712 C C . LYS A 1 86 ? 4.468 -7.016 -6.599 1.00 79.00 86 LYS A C 1
ATOM 714 O O . LYS A 1 86 ? 4.765 -8.056 -7.185 1.00 79.00 86 LYS A O 1
ATOM 719 N N . ARG A 1 87 ? 3.404 -6.276 -6.934 1.00 76.81 87 ARG A N 1
ATOM 720 C CA . ARG A 1 87 ? 2.553 -6.569 -8.103 1.00 76.81 87 ARG A CA 1
ATOM 721 C C . ARG A 1 87 ? 3.328 -6.393 -9.411 1.00 76.81 87 ARG A C 1
ATOM 723 O O . ARG A 1 87 ? 3.226 -7.256 -10.279 1.00 76.81 87 ARG A O 1
ATOM 730 N N . ARG A 1 88 ? 4.190 -5.371 -9.501 1.00 75.06 88 ARG A N 1
ATOM 731 C CA . ARG A 1 88 ? 5.087 -5.145 -10.651 1.00 75.06 88 ARG A CA 1
ATOM 732 C C . ARG A 1 88 ? 6.017 -6.301 -10.916 1.00 75.06 88 ARG A C 1
ATOM 734 O O . ARG A 1 88 ? 6.163 -6.727 -12.055 1.00 75.06 88 ARG A O 1
ATOM 741 N N . LEU A 1 89 ? 6.630 -6.818 -9.862 1.00 71.56 89 LEU A N 1
ATOM 742 C CA . LEU A 1 89 ? 7.582 -7.915 -9.979 1.00 71.56 89 LEU A CA 1
ATOM 743 C C . LEU A 1 89 ? 6.917 -9.255 -10.326 1.00 71.56 89 LEU A C 1
ATOM 745 O O . LEU A 1 89 ? 7.597 -10.139 -10.840 1.00 71.56 89 LEU A O 1
ATOM 749 N N . ARG A 1 90 ? 5.613 -9.419 -10.055 1.00 68.00 90 ARG A N 1
ATOM 750 C CA . ARG A 1 90 ? 4.871 -10.655 -10.349 1.00 68.00 90 ARG A CA 1
ATOM 751 C C . ARG A 1 90 ? 4.097 -10.641 -11.666 1.00 68.00 90 ARG A C 1
ATOM 753 O O . ARG A 1 90 ? 3.812 -11.717 -12.174 1.00 68.00 90 ARG A O 1
ATOM 760 N N . GLY A 1 91 ? 3.746 -9.477 -12.218 1.00 61.56 91 GLY A N 1
ATOM 761 C CA . GLY A 1 91 ? 2.887 -9.394 -13.410 1.00 61.56 91 GLY A CA 1
ATOM 762 C C . GLY A 1 91 ? 1.481 -9.987 -13.206 1.00 61.56 91 GLY A C 1
ATOM 763 O O . GLY A 1 91 ? 0.769 -10.252 -14.171 1.00 61.56 91 GLY A O 1
ATOM 764 N N . GLU A 1 92 ? 1.076 -10.232 -11.956 1.00 53.66 92 GLU A N 1
ATOM 765 C CA . GLU A 1 92 ? -0.202 -10.853 -11.612 1.00 53.66 92 GLU A CA 1
ATOM 766 C C . GLU A 1 92 ? -1.292 -9.775 -11.528 1.00 53.66 92 GLU A C 1
ATOM 768 O O . GLU A 1 92 ? -1.458 -9.098 -10.513 1.00 53.66 92 GLU A O 1
ATOM 773 N N . SER A 1 93 ? -2.041 -9.624 -12.622 1.00 59.22 93 SER A N 1
ATOM 774 C CA . SER A 1 93 ? -3.196 -8.720 -12.740 1.00 59.22 93 SER A CA 1
ATOM 775 C C . SER A 1 93 ? -4.504 -9.276 -12.173 1.00 59.22 93 SER A C 1
ATOM 777 O O . SER A 1 93 ? -5.558 -8.707 -12.436 1.00 59.22 93 SER A O 1
ATOM 779 N N . TYR A 1 94 ? -4.507 -10.357 -11.393 1.00 49.44 94 TYR A N 1
ATOM 780 C CA . TYR A 1 94 ? -5.771 -10.950 -10.964 1.00 49.44 94 TYR A CA 1
ATOM 781 C C . TYR A 1 94 ? -5.862 -11.084 -9.452 1.00 49.44 94 TYR A C 1
ATOM 783 O O . TYR A 1 94 ? -5.108 -11.811 -8.817 1.00 49.44 94 TYR A O 1
ATOM 791 N N . GLN A 1 95 ? -6.881 -10.391 -8.939 1.00 45.31 95 GLN A N 1
ATOM 792 C CA . GLN A 1 95 ? -7.489 -10.521 -7.620 1.00 45.31 95 GLN A CA 1
ATOM 793 C C . GLN A 1 95 ? -6.896 -9.627 -6.524 1.00 45.31 95 GLN A C 1
ATOM 795 O O . GLN A 1 95 ? -6.048 -9.991 -5.721 1.00 45.31 95 GLN A O 1
ATOM 800 N N . CYS A 1 96 ? -7.425 -8.405 -6.498 1.00 43.94 96 CYS A N 1
ATOM 801 C CA . CYS A 1 96 ? -7.407 -7.520 -5.346 1.00 43.94 96 CYS A CA 1
ATOM 802 C C . CYS A 1 96 ? -8.788 -7.602 -4.670 1.00 43.94 96 CYS A C 1
ATOM 804 O O . CYS A 1 96 ? -9.588 -6.675 -4.807 1.00 43.94 96 CYS A O 1
ATOM 806 N N . ILE A 1 97 ? -9.080 -8.748 -4.044 1.00 43.25 97 ILE A N 1
ATOM 807 C CA . ILE A 1 97 ? -10.129 -8.945 -3.027 1.00 43.25 97 ILE A CA 1
ATOM 808 C C . ILE A 1 97 ? -9.558 -9.896 -1.983 1.00 43.25 97 ILE A C 1
ATOM 810 O O . ILE A 1 97 ? -9.065 -10.962 -2.414 1.00 43.25 97 ILE A O 1
#